Protein AF-A0A954BDZ5-F1 (afdb_monomer_lite)

Structure (mmCIF, N/CA/C/O backbone):
data_AF-A0A954BDZ5-F1
#
_entry.id   AF-A0A954BDZ5-F1
#
loop_
_atom_site.group_PDB
_atom_site.id
_atom_site.type_symbol
_atom_site.label_atom_id
_atom_site.label_alt_id
_atom_site.label_comp_id
_atom_site.label_asym_id
_atom_site.label_entity_id
_atom_site.label_seq_id
_atom_site.pdbx_PDB_ins_code
_atom_site.Cartn_x
_atom_site.Cartn_y
_atom_site.Cartn_z
_atom_site.occupancy
_atom_site.B_iso_or_equiv
_atom_site.auth_seq_id
_atom_site.auth_comp_id
_atom_site.auth_asym_id
_atom_site.auth_atom_id
_atom_site.pdbx_PDB_model_num
ATOM 1 N N . ALA A 1 1 ? 7.791 5.876 -8.993 1.00 89.69 1 ALA A N 1
ATOM 2 C CA . ALA A 1 1 ? 6.326 5.841 -9.120 1.00 89.69 1 ALA A CA 1
ATOM 3 C C . ALA A 1 1 ? 5.726 6.432 -7.863 1.00 89.69 1 ALA A C 1
ATOM 5 O O . ALA A 1 1 ? 6.359 6.348 -6.813 1.00 89.69 1 ALA A O 1
ATOM 6 N N . THR A 1 2 ? 4.539 7.010 -7.974 1.00 93.75 2 THR A N 1
ATOM 7 C CA . THR A 1 2 ? 3.768 7.493 -6.827 1.00 93.75 2 THR A CA 1
ATOM 8 C C . THR A 1 2 ? 2.590 6.551 -6.622 1.00 93.75 2 THR A C 1
ATOM 10 O O . THR A 1 2 ? 1.847 6.302 -7.568 1.00 93.75 2 THR A O 1
ATOM 13 N N . LEU A 1 3 ? 2.438 6.011 -5.411 1.00 94.81 3 LEU A N 1
ATOM 14 C CA . LEU A 1 3 ? 1.265 5.226 -5.025 1.00 94.81 3 LEU A CA 1
ATOM 15 C C . LEU A 1 3 ? 0.340 6.102 -4.183 1.00 94.81 3 LEU A C 1
ATOM 17 O O . LEU A 1 3 ? 0.781 6.684 -3.193 1.00 94.81 3 LEU A O 1
ATOM 21 N N . VAL A 1 4 ? -0.928 6.183 -4.575 1.00 96.94 4 VAL A N 1
ATOM 22 C CA . VAL A 1 4 ? -1.987 6.845 -3.802 1.00 96.94 4 VAL A CA 1
ATOM 23 C C . VAL A 1 4 ? -2.911 5.759 -3.272 1.00 96.94 4 VAL A C 1
ATOM 25 O O . VAL A 1 4 ? -3.439 4.976 -4.059 1.00 96.94 4 VAL A O 1
ATOM 28 N N . ILE A 1 5 ? -3.060 5.683 -1.950 1.00 97.12 5 ILE A N 1
ATOM 29 C CA . ILE A 1 5 ? -3.878 4.676 -1.268 1.00 97.12 5 ILE A CA 1
ATOM 30 C C . ILE A 1 5 ? -4.953 5.414 -0.481 1.00 97.12 5 ILE A C 1
ATOM 32 O O . ILE A 1 5 ? -4.646 6.097 0.494 1.00 97.12 5 ILE A O 1
ATOM 36 N N . ASP A 1 6 ? -6.203 5.240 -0.893 1.00 97.56 6 ASP A N 1
ATOM 37 C CA . ASP A 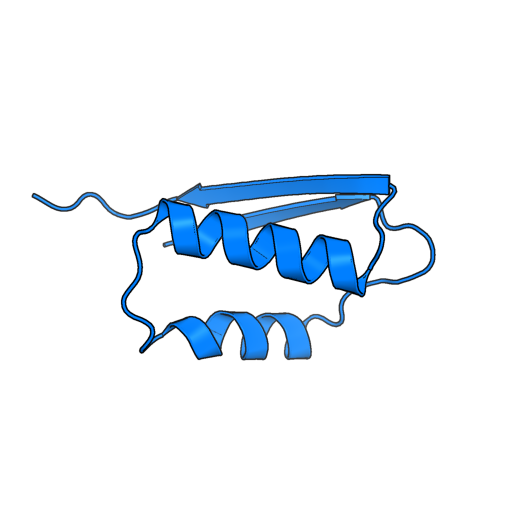1 6 ? -7.370 5.728 -0.169 1.00 97.56 6 ASP A CA 1
ATOM 38 C C . ASP A 1 6 ? -8.104 4.523 0.407 1.00 97.56 6 ASP A C 1
ATOM 40 O O . ASP A 1 6 ? -8.364 3.553 -0.306 1.00 97.56 6 ASP A O 1
ATOM 44 N N . TYR A 1 7 ? -8.458 4.556 1.687 1.00 97.56 7 TYR A N 1
ATOM 45 C CA . TYR A 1 7 ? -9.218 3.465 2.288 1.00 97.56 7 TYR A CA 1
ATOM 46 C C . TYR A 1 7 ? -10.147 3.960 3.393 1.00 97.56 7 TYR A C 1
ATOM 48 O O . TYR A 1 7 ? -9.855 4.933 4.086 1.00 97.56 7 TYR A O 1
ATOM 56 N N . ALA A 1 8 ? -11.274 3.267 3.546 1.00 97.88 8 ALA A N 1
ATOM 57 C CA . ALA A 1 8 ? -12.184 3.423 4.668 1.00 97.88 8 ALA A CA 1
ATOM 58 C C . ALA A 1 8 ? -11.939 2.257 5.645 1.00 97.88 8 ALA A C 1
ATOM 60 O O . ALA A 1 8 ? -12.256 1.109 5.303 1.00 97.88 8 ALA A O 1
ATOM 61 N N . PRO A 1 9 ? -11.355 2.510 6.833 1.00 97.12 9 PRO A N 1
ATOM 62 C CA . PRO A 1 9 ? -11.019 1.450 7.775 1.00 97.12 9 PRO A CA 1
ATOM 63 C C . PRO A 1 9 ? -12.271 0.754 8.321 1.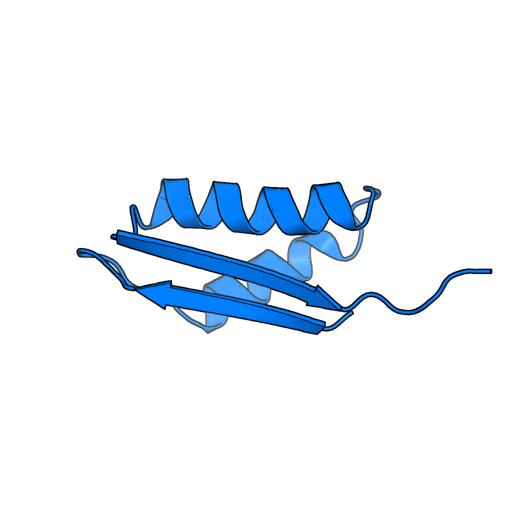00 97.12 9 PRO A C 1
ATOM 65 O O . PRO A 1 9 ? -13.360 1.333 8.381 1.00 97.12 9 PRO A O 1
ATOM 68 N N . ALA A 1 10 ? -12.098 -0.500 8.741 1.00 96.06 10 ALA A N 1
ATOM 69 C CA . ALA A 1 10 ? -13.039 -1.182 9.620 1.00 96.06 10 ALA A CA 1
ATOM 70 C C . ALA A 1 10 ? -12.585 -1.008 11.077 1.00 96.06 10 ALA A C 1
ATOM 72 O O . ALA A 1 10 ? -12.763 0.066 11.644 1.00 96.06 10 ALA A O 1
ATOM 73 N N . GLN A 1 11 ? -11.988 -2.041 11.675 1.00 97.31 11 GLN A N 1
ATOM 74 C CA . GLN A 1 11 ? -11.480 -1.996 13.053 1.00 97.31 11 GLN A CA 1
ATOM 75 C C . GLN A 1 11 ? -9.989 -1.647 13.131 1.00 97.31 11 GLN A C 1
ATOM 77 O O . GLN A 1 11 ? -9.522 -1.178 14.166 1.00 97.31 11 GLN A O 1
ATOM 82 N N . TRP A 1 12 ? -9.251 -1.849 12.037 1.00 96.69 12 TRP A N 1
ATOM 83 C CA . TRP A 1 12 ? -7.799 -1.718 11.998 1.00 96.69 12 TRP A CA 1
ATOM 84 C C . TRP A 1 12 ? -7.355 -0.569 11.096 1.00 96.69 12 TRP A C 1
ATOM 86 O O . TRP A 1 12 ? -7.918 -0.336 10.023 1.00 96.69 12 TRP A O 1
ATOM 96 N N . LEU A 1 13 ? -6.315 0.137 11.540 1.00 96.56 13 LEU A N 1
ATOM 97 C CA . LEU A 1 13 ? -5.598 1.137 10.756 1.00 96.56 13 LEU A CA 1
ATOM 98 C C . LEU A 1 13 ? -4.178 0.644 10.509 1.00 96.56 13 LEU A C 1
ATOM 100 O O . LEU A 1 13 ? -3.541 0.076 11.398 1.00 96.56 13 LEU A O 1
ATOM 104 N N . VAL A 1 14 ? -3.667 0.906 9.309 1.00 96.62 14 VAL A N 1
ATOM 105 C CA . VAL A 1 14 ? -2.261 0.637 9.006 1.00 96.62 14 VAL A CA 1
ATOM 106 C C . VAL A 1 14 ? -1.369 1.685 9.663 1.00 96.62 14 VAL A C 1
ATOM 108 O O . VAL A 1 14 ? -1.636 2.884 9.592 1.00 96.62 14 VAL A O 1
ATOM 111 N N . GLU A 1 15 ? -0.283 1.236 10.287 1.00 97.94 15 GLU A N 1
ATOM 112 C CA . GLU A 1 15 ? 0.709 2.130 10.876 1.00 97.94 15 GLU A CA 1
ATOM 113 C C . GLU A 1 15 ? 1.665 2.653 9.788 1.00 97.94 15 GLU A C 1
ATOM 115 O O . GLU A 1 15 ? 2.226 1.889 8.996 1.00 97.94 15 GLU A O 1
ATOM 120 N N . SER A 1 16 ? 1.860 3.971 9.739 1.00 96.31 16 SER A N 1
ATOM 121 C CA . SER A 1 16 ? 2.544 4.664 8.641 1.00 96.31 16 SER A CA 1
ATOM 122 C C . SER A 1 16 ? 4.001 4.235 8.421 1.00 96.31 16 SER A C 1
ATOM 124 O O . SER A 1 16 ? 4.453 4.140 7.275 1.00 96.31 16 SER A O 1
ATOM 126 N N . LYS A 1 17 ? 4.770 3.970 9.485 1.00 97.44 17 LYS A N 1
ATOM 127 C CA . LYS A 1 17 ? 6.167 3.523 9.378 1.00 97.44 17 LYS A CA 1
ATOM 128 C C . LYS A 1 17 ? 6.248 2.103 8.817 1.00 97.44 17 LYS A C 1
ATOM 130 O O . LYS A 1 17 ? 7.084 1.854 7.948 1.00 97.44 17 LYS A O 1
ATOM 135 N N . SER A 1 18 ? 5.381 1.199 9.261 1.00 96.81 18 SER A N 1
ATOM 136 C CA . SER A 1 18 ? 5.289 -0.175 8.768 1.00 96.81 18 SER A CA 1
ATOM 137 C C . SER A 1 18 ? 4.925 -0.203 7.284 1.00 96.81 18 SER A C 1
ATOM 139 O O . SER A 1 18 ? 5.612 -0.867 6.509 1.00 96.81 18 SER A O 1
ATOM 141 N N . LEU A 1 19 ? 3.961 0.623 6.856 1.00 97.12 19 LEU A N 1
ATOM 142 C CA . LEU A 1 19 ? 3.588 0.773 5.450 1.00 97.12 19 LEU A CA 1
ATOM 143 C C . LEU A 1 19 ? 4.771 1.259 4.606 1.00 97.12 19 LEU A C 1
ATOM 145 O O . LEU A 1 19 ? 5.045 0.708 3.542 1.00 97.12 19 LEU A O 1
ATOM 149 N N . LYS A 1 20 ? 5.523 2.254 5.092 1.00 96.31 20 LYS A N 1
ATOM 150 C CA . LYS A 1 20 ? 6.730 2.742 4.409 1.00 96.31 20 LYS A CA 1
ATOM 151 C C . LYS A 1 20 ? 7.776 1.636 4.230 1.00 96.31 20 LYS A C 1
ATOM 153 O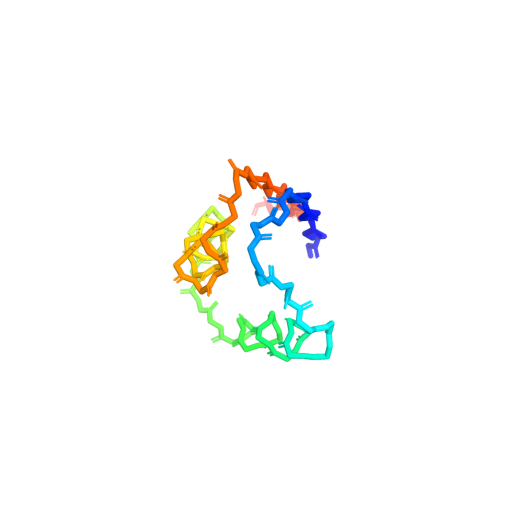 O . LYS A 1 20 ? 8.362 1.530 3.153 1.00 96.31 20 LYS A O 1
ATOM 158 N N . LEU A 1 21 ? 8.035 0.839 5.269 1.00 97.31 21 LEU A N 1
ATOM 159 C CA . LEU A 1 21 ? 8.998 -0.267 5.202 1.00 97.31 21 LEU A CA 1
ATOM 160 C C . LEU A 1 21 ? 8.516 -1.381 4.267 1.00 97.31 21 LEU A C 1
ATOM 162 O O . LEU A 1 21 ? 9.300 -1.882 3.463 1.00 97.31 21 LEU A O 1
ATOM 166 N N . TYR A 1 22 ? 7.225 -1.709 4.317 1.00 96.31 22 TYR A N 1
ATOM 167 C CA . TYR A 1 22 ? 6.596 -2.665 3.414 1.00 96.31 22 TYR A CA 1
ATOM 168 C C . TYR A 1 22 ? 6.745 -2.231 1.950 1.00 96.31 22 TYR A C 1
ATOM 170 O O . TYR A 1 22 ? 7.281 -2.989 1.147 1.00 96.31 22 TYR A O 1
ATOM 178 N N . LEU A 1 23 ? 6.407 -0.984 1.606 1.00 95.38 23 LEU A N 1
ATOM 179 C CA . LEU A 1 23 ? 6.589 -0.461 0.246 1.00 95.38 23 LEU A CA 1
ATOM 180 C C . LEU A 1 23 ? 8.065 -0.447 -0.186 1.00 95.38 23 LEU A C 1
ATOM 182 O O . LEU A 1 23 ? 8.377 -0.726 -1.343 1.00 95.38 23 LEU A O 1
ATOM 186 N N . ALA A 1 24 ? 8.993 -0.169 0.734 1.00 94.44 24 ALA A N 1
ATOM 187 C C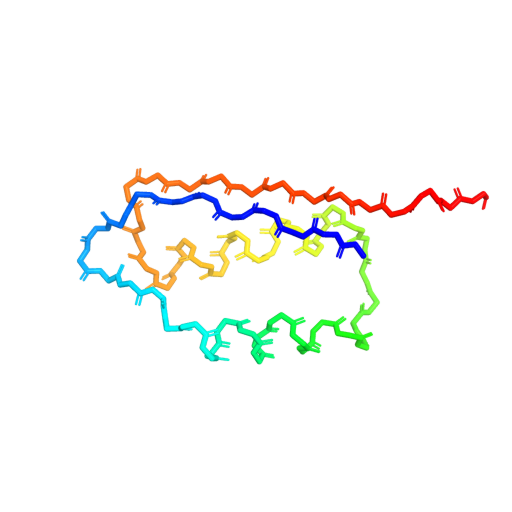A . ALA A 1 24 ? 10.426 -0.205 0.444 1.00 94.44 24 ALA A CA 1
ATOM 188 C C . ALA A 1 24 ? 10.944 -1.618 0.117 1.00 94.44 24 ALA A C 1
ATOM 190 O O . ALA A 1 24 ? 11.933 -1.737 -0.610 1.00 94.44 24 ALA A O 1
ATOM 191 N N . SER A 1 25 ? 10.276 -2.677 0.593 1.00 93.88 25 SER A N 1
ATOM 192 C CA . SER A 1 25 ? 10.658 -4.068 0.305 1.00 93.88 25 SER A CA 1
ATOM 193 C C . SER A 1 25 ? 10.532 -4.436 -1.182 1.00 93.88 25 SER A C 1
ATOM 195 O O . SER A 1 25 ? 11.286 -5.272 -1.676 1.00 93.88 25 SER A O 1
ATOM 197 N N . PHE A 1 26 ? 9.678 -3.734 -1.935 1.00 91.75 26 PHE A N 1
ATOM 198 C CA . PHE A 1 26 ? 9.500 -3.932 -3.378 1.00 91.75 26 PHE A CA 1
ATOM 199 C C . PHE A 1 26 ? 10.633 -3.340 -4.226 1.00 91.75 26 PHE A C 1
ATOM 201 O O . PHE A 1 26 ? 10.665 -3.551 -5.435 1.00 91.75 26 PHE A O 1
ATOM 208 N N . ARG A 1 27 ? 11.591 -2.614 -3.628 1.00 89.50 27 ARG A N 1
ATOM 209 C CA . ARG A 1 27 ? 12.659 -1.914 -4.366 1.00 89.50 27 ARG A CA 1
ATOM 210 C C . ARG A 1 27 ? 13.484 -2.833 -5.271 1.00 89.50 27 ARG A C 1
ATOM 212 O O . ARG A 1 27 ? 13.874 -2.407 -6.351 1.00 89.50 27 ARG A O 1
ATOM 219 N N . ASN A 1 28 ? 13.740 -4.061 -4.825 1.00 88.56 28 ASN A N 1
ATOM 220 C CA . ASN A 1 28 ? 14.526 -5.055 -5.561 1.00 88.56 28 ASN A CA 1
ATOM 221 C C . ASN A 1 28 ? 13.653 -6.210 -6.082 1.00 88.56 28 ASN A C 1
ATOM 223 O O . ASN A 1 28 ? 14.167 -7.280 -6.399 1.00 88.56 28 ASN A O 1
ATOM 227 N N . HIS A 1 29 ? 12.331 -6.021 -6.132 1.00 86.06 29 HIS A N 1
ATOM 228 C CA . HIS A 1 29 ? 11.390 -7.026 -6.609 1.00 86.06 29 HIS A CA 1
ATOM 229 C C . HIS A 1 29 ? 11.084 -6.789 -8.091 1.00 86.06 29 HIS A C 1
ATOM 231 O O . HIS A 1 29 ? 10.531 -5.757 -8.466 1.00 86.06 29 HIS A O 1
ATOM 237 N N . GLY A 1 30 ? 11.467 -7.739 -8.945 1.00 84.94 30 GLY A N 1
ATOM 238 C CA . GLY A 1 30 ? 11.172 -7.687 -10.374 1.00 84.94 30 GLY A CA 1
ATOM 239 C C . GLY A 1 30 ? 9.754 -8.172 -10.655 1.00 84.94 30 GLY A C 1
ATOM 240 O O . GLY A 1 30 ? 9.530 -9.375 -10.726 1.00 84.94 30 GLY A O 1
ATOM 241 N N . ALA A 1 31 ? 8.816 -7.246 -10.832 1.00 87.00 31 ALA A N 1
ATOM 242 C CA . ALA A 1 31 ? 7.450 -7.539 -11.255 1.00 87.00 31 ALA A CA 1
ATOM 243 C C . ALA A 1 31 ? 6.916 -6.416 -12.154 1.00 87.00 31 ALA A C 1
ATOM 245 O O . ALA A 1 31 ? 7.452 -5.302 -12.170 1.00 87.00 31 ALA A O 1
ATOM 246 N N . PHE A 1 32 ? 5.853 -6.707 -12.905 1.00 88.88 32 PHE A N 1
ATOM 247 C CA . PHE A 1 32 ? 5.138 -5.681 -13.659 1.00 88.88 32 PHE A CA 1
ATOM 248 C C . PHE A 1 32 ? 4.569 -4.618 -12.713 1.00 88.88 32 PHE A C 1
ATOM 250 O O . PHE A 1 32 ? 4.267 -4.880 -11.544 1.00 88.88 32 PHE A O 1
ATOM 257 N N . HIS A 1 33 ? 4.428 -3.398 -13.223 1.00 89.19 33 HIS A N 1
ATOM 258 C CA . HIS A 1 33 ? 3.914 -2.263 -12.462 1.00 89.19 33 HIS A CA 1
ATOM 259 C C . HIS A 1 33 ? 2.489 -2.526 -11.937 1.00 89.19 33 HIS A C 1
ATOM 261 O O . HIS A 1 33 ? 2.149 -2.169 -10.804 1.00 89.19 33 HIS A O 1
ATOM 267 N N . GLU A 1 34 ? 1.674 -3.201 -12.743 1.00 90.06 34 GLU A N 1
ATOM 268 C CA . GLU A 1 34 ? 0.323 -3.648 -12.423 1.00 90.06 34 GLU A CA 1
ATOM 269 C C . GLU A 1 34 ? 0.336 -4.680 -11.294 1.00 90.06 34 GLU A C 1
ATOM 271 O O . GLU A 1 34 ? -0.393 -4.519 -10.316 1.00 90.06 34 GLU A O 1
ATOM 276 N N . ASP A 1 35 ? 1.207 -5.689 -11.387 1.00 91.75 35 ASP A N 1
ATOM 277 C CA . ASP A 1 35 ? 1.319 -6.743 -10.375 1.00 91.75 35 ASP A CA 1
ATOM 278 C C . ASP A 1 35 ? 1.749 -6.167 -9.019 1.00 91.75 35 ASP A C 1
ATOM 280 O O . ASP A 1 35 ? 1.094 -6.418 -8.008 1.00 91.75 35 ASP A O 1
ATOM 284 N N . CYS A 1 36 ? 2.752 -5.279 -9.007 1.00 91.94 36 CYS A N 1
ATOM 285 C CA . CYS A 1 36 ? 3.163 -4.558 -7.799 1.00 91.94 36 CYS A CA 1
ATOM 286 C C . CYS A 1 36 ? 1.993 -3.794 -7.158 1.00 91.94 36 CYS A C 1
ATOM 288 O O . CYS A 1 36 ? 1.779 -3.871 -5.949 1.00 91.94 36 CYS A O 1
ATOM 290 N N . THR A 1 37 ? 1.228 -3.055 -7.968 1.00 93.56 37 THR A N 1
ATOM 291 C CA . THR A 1 37 ? 0.125 -2.210 -7.482 1.00 93.56 37 THR A CA 1
ATOM 292 C C . THR A 1 37 ? -1.014 -3.062 -6.911 1.00 93.56 37 THR A C 1
ATOM 294 O O . THR A 1 37 ? -1.523 -2.782 -5.825 1.00 93.56 37 THR A O 1
ATOM 297 N N . VAL A 1 38 ? -1.392 -4.135 -7.610 1.00 95.25 38 VAL A N 1
ATOM 298 C CA . VAL A 1 38 ? -2.452 -5.054 -7.170 1.00 95.25 38 VAL A CA 1
ATOM 299 C C . VAL A 1 38 ? -2.033 -5.825 -5.921 1.00 95.25 38 VAL A C 1
ATOM 301 O O . VAL A 1 38 ? -2.854 -6.033 -5.027 1.00 95.25 38 VAL A O 1
ATOM 304 N N . ARG A 1 39 ? -0.763 -6.226 -5.825 1.00 95.75 39 ARG A N 1
ATOM 305 C CA . ARG A 1 39 ? -0.241 -6.957 -4.669 1.00 95.75 39 ARG A CA 1
ATOM 306 C C . ARG A 1 39 ? -0.316 -6.139 -3.384 1.00 95.75 39 ARG A C 1
ATOM 308 O O . ARG A 1 39 ? -0.841 -6.640 -2.396 1.00 95.75 39 ARG A O 1
ATOM 315 N N . VAL A 1 40 ? 0.088 -4.867 -3.425 1.00 95.94 40 VAL A N 1
ATOM 316 C CA . VAL A 1 40 ? -0.042 -3.950 -2.277 1.00 95.94 40 VAL A CA 1
ATOM 317 C C . VAL A 1 40 ? -1.494 -3.855 -1.803 1.00 95.94 40 VAL A C 1
ATOM 319 O O . VAL A 1 40 ? -1.757 -3.937 -0.605 1.00 95.94 40 VAL A O 1
ATOM 322 N N . ALA A 1 41 ? -2.454 -3.722 -2.723 1.00 97.12 41 ALA A N 1
ATOM 323 C CA . ALA A 1 41 ? -3.868 -3.671 -2.353 1.00 97.12 41 ALA A CA 1
ATOM 324 C C . ALA A 1 41 ? -4.360 -4.977 -1.716 1.00 97.12 41 ALA A C 1
ATOM 326 O O . ALA A 1 41 ? -5.044 -4.926 -0.696 1.00 97.12 41 ALA A O 1
ATOM 327 N N . LYS A 1 42 ? -4.007 -6.137 -2.285 1.00 97.62 42 LYS A N 1
ATOM 328 C CA . LYS A 1 42 ? -4.405 -7.448 -1.746 1.00 97.62 42 LYS A CA 1
ATOM 329 C C . LYS A 1 42 ? -3.867 -7.673 -0.336 1.00 97.62 42 LYS A C 1
ATOM 331 O O . LYS A 1 42 ? -4.627 -8.086 0.536 1.00 97.62 42 LYS A O 1
ATOM 336 N N . ASP A 1 43 ? -2.600 -7.345 -0.109 1.00 97.44 43 ASP A N 1
ATOM 337 C CA . ASP A 1 43 ? -1.964 -7.516 1.197 1.00 97.44 43 ASP A CA 1
ATOM 338 C C . ASP A 1 43 ? -2.614 -6.594 2.248 1.00 97.44 43 ASP A C 1
ATOM 340 O O . ASP A 1 43 ? -2.919 -7.038 3.354 1.00 97.44 43 ASP A O 1
ATOM 344 N N . LEU A 1 44 ? -2.920 -5.336 1.896 1.00 97.31 44 LEU A N 1
ATOM 345 C CA . LEU A 1 44 ? -3.619 -4.407 2.796 1.00 97.31 44 LEU A CA 1
ATOM 346 C C . LEU A 1 44 ? -5.066 -4.823 3.084 1.00 97.31 44 LEU A C 1
ATOM 348 O O . LEU A 1 44 ? -5.513 -4.704 4.224 1.00 97.31 44 LEU A O 1
ATOM 352 N N . VAL A 1 45 ? -5.796 -5.324 2.082 1.00 97.81 45 VAL A N 1
ATOM 353 C CA . VAL A 1 45 ? -7.159 -5.842 2.277 1.00 97.81 45 VAL A CA 1
ATOM 354 C C . VAL A 1 45 ? -7.146 -7.047 3.213 1.00 97.81 45 VAL A C 1
ATOM 356 O O . VAL A 1 45 ? -7.956 -7.098 4.133 1.00 97.81 45 VAL A O 1
ATOM 359 N N . SER A 1 46 ? -6.203 -7.974 3.023 1.00 97.75 46 SER A N 1
ATOM 360 C CA . SER A 1 46 ? -6.075 -9.156 3.879 1.00 97.75 46 SER A CA 1
ATOM 361 C C . SER A 1 46 ? -5.663 -8.817 5.312 1.00 97.75 46 SER A C 1
ATOM 363 O O . SER A 1 46 ? -6.021 -9.555 6.222 1.00 97.75 46 SER A O 1
ATOM 365 N N . LEU A 1 47 ? -4.879 -7.754 5.514 1.00 97.00 47 LEU A N 1
ATOM 366 C CA . LEU A 1 47 ? -4.388 -7.362 6.835 1.00 97.00 47 LEU A CA 1
ATOM 367 C C . LEU A 1 47 ? -5.417 -6.556 7.638 1.00 97.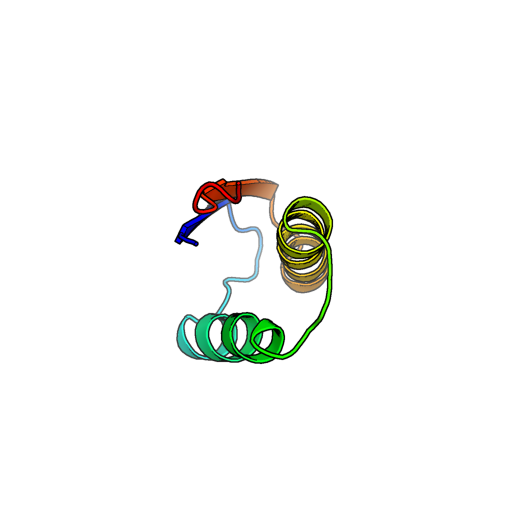00 47 LEU A C 1
ATOM 369 O O . LEU A 1 47 ? -5.499 -6.709 8.853 1.00 97.00 47 LEU A O 1
ATOM 373 N N . LEU A 1 48 ? -6.139 -5.645 6.980 1.00 97.25 48 LEU A N 1
ATOM 374 C CA . LEU A 1 48 ? -6.957 -4.629 7.656 1.00 97.25 48 LEU A CA 1
ATOM 375 C C . LEU A 1 48 ? -8.460 -4.897 7.573 1.00 97.25 48 LEU A C 1
ATOM 3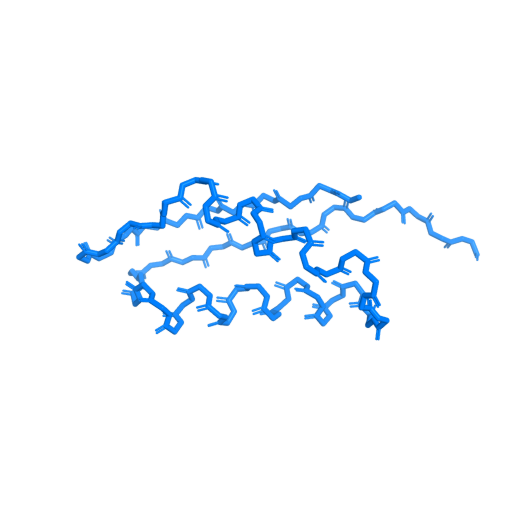77 O O . LEU A 1 48 ? -9.220 -4.254 8.299 1.00 97.25 48 LEU A O 1
ATOM 381 N N . GLU A 1 49 ? -8.879 -5.762 6.645 1.00 97.38 49 GLU A N 1
ATOM 382 C CA . GLU A 1 49 ? -10.283 -6.017 6.305 1.00 97.38 49 GLU A CA 1
ATOM 383 C C . GLU A 1 49 ? -11.093 -4.708 6.155 1.00 97.38 49 GLU A C 1
ATOM 385 O O . GLU A 1 49 ? -12.111 -4.508 6.825 1.00 97.38 49 GLU A O 1
ATOM 390 N N . PRO A 1 50 ? -10.626 -3.746 5.328 1.00 97.94 50 PRO A N 1
ATOM 391 C CA . PRO A 1 50 ? -11.242 -2.431 5.246 1.00 97.94 50 PRO A CA 1
ATOM 392 C C . PRO A 1 50 ? -12.618 -2.525 4.583 1.00 97.94 50 PRO A C 1
ATOM 394 O O . PRO A 1 50 ? -12.866 -3.378 3.731 1.00 97.94 50 PRO A O 1
ATOM 397 N N . ARG A 1 51 ? -13.508 -1.579 4.899 1.00 98.00 51 ARG A N 1
ATOM 398 C CA . ARG A 1 51 ? -14.824 -1.494 4.242 1.00 98.00 51 ARG A CA 1
ATOM 399 C C . ARG A 1 51 ? -14.698 -1.164 2.757 1.00 98.00 51 ARG A C 1
ATOM 401 O O . ARG A 1 51 ? -15.545 -1.548 1.957 1.00 98.00 51 ARG A O 1
ATOM 408 N N . TRP A 1 52 ? -13.665 -0.404 2.410 1.00 98.06 52 TRP A N 1
ATOM 409 C CA . TRP A 1 52 ? -13.369 0.019 1.050 1.00 98.06 52 TRP A CA 1
ATOM 410 C C . TRP A 1 52 ? -11.889 0.386 0.926 1.00 98.06 52 TRP A C 1
ATOM 412 O O . TRP A 1 52 ? -11.318 0.958 1.855 1.00 98.06 52 TRP A O 1
ATOM 422 N N . LEU A 1 53 ? -11.280 0.089 -0.223 1.00 98.00 53 LEU A N 1
ATOM 423 C CA . LEU A 1 53 ? -9.905 0.462 -0.545 1.00 98.00 53 LEU A CA 1
ATOM 424 C C . LEU A 1 53 ? -9.772 0.745 -2.044 1.00 98.00 53 LEU A C 1
ATOM 426 O O . LEU A 1 53 ? -10.267 -0.011 -2.880 1.00 98.00 53 LEU A O 1
ATOM 430 N N . ARG A 1 54 ? -9.051 1.814 -2.376 1.00 97.56 54 ARG A N 1
ATOM 431 C CA . ARG A 1 54 ? -8.609 2.174 -3.722 1.00 97.56 54 ARG A CA 1
ATOM 432 C C . ARG A 1 54 ? -7.107 2.402 -3.709 1.00 97.56 54 ARG A C 1
ATOM 434 O O . ARG A 1 54 ? -6.583 3.082 -2.831 1.00 97.56 54 ARG A O 1
ATOM 441 N N . ILE A 1 55 ? -6.433 1.893 -4.733 1.00 97.12 55 ILE A N 1
ATOM 442 C CA . ILE A 1 55 ? -5.026 2.188 -4.990 1.00 97.12 55 ILE A CA 1
ATOM 443 C C . ILE A 1 55 ? -4.848 2.714 -6.414 1.00 97.12 55 ILE A C 1
ATOM 445 O O . ILE A 1 55 ? -5.447 2.197 -7.356 1.00 97.12 55 ILE A O 1
ATOM 449 N N . GLY A 1 56 ? -4.026 3.748 -6.569 1.00 96.50 56 GLY A N 1
ATOM 450 C CA . GLY A 1 56 ? -3.588 4.278 -7.856 1.00 96.50 56 GLY A CA 1
ATOM 451 C C . GLY A 1 56 ? -2.070 4.219 -7.964 1.00 96.50 56 GLY A C 1
ATOM 452 O O . GLY A 1 56 ? -1.372 4.739 -7.093 1.00 96.50 56 GLY A O 1
ATOM 453 N N . GLY A 1 57 ? -1.563 3.587 -9.025 1.00 94.69 57 GLY A N 1
ATOM 454 C CA . GLY A 1 57 ? -0.136 3.522 -9.329 1.00 94.69 57 GLY A CA 1
ATOM 455 C C . GLY A 1 57 ? 0.244 4.449 -10.478 1.00 94.69 57 GLY A C 1
ATOM 456 O O . GLY A 1 57 ? -0.046 4.156 -11.634 1.00 94.69 57 GLY A O 1
ATOM 457 N N . TYR A 1 58 ? 0.926 5.551 -10.168 1.00 94.25 58 TYR A N 1
ATOM 458 C CA . TYR A 1 58 ? 1.427 6.509 -11.154 1.00 94.25 58 TYR A CA 1
ATOM 459 C C . TYR A 1 58 ? 2.884 6.188 -11.479 1.00 94.25 58 TYR A C 1
ATOM 461 O O . TYR A 1 58 ? 3.823 6.616 -10.793 1.00 94.25 58 TYR A O 1
ATOM 469 N N . TRP A 1 59 ? 3.063 5.366 -12.506 1.00 91.75 59 TRP A N 1
ATOM 470 C CA . TRP A 1 59 ? 4.366 4.915 -12.975 1.00 91.75 59 TRP A CA 1
ATOM 471 C C . TRP A 1 59 ? 4.940 5.883 -14.007 1.00 91.75 59 TRP A C 1
ATOM 473 O O . TRP A 1 59 ? 4.206 6.507 -14.769 1.00 91.75 59 TRP A O 1
ATOM 483 N N . TYR A 1 60 ? 6.265 6.017 -14.023 1.00 90.81 60 TYR A N 1
ATOM 484 C CA . TYR A 1 60 ? 6.929 6.815 -15.047 1.00 90.81 60 TYR A CA 1
ATOM 485 C C . TYR A 1 60 ? 6.911 6.060 -16.384 1.00 90.81 60 TYR A C 1
ATOM 487 O O . TYR A 1 60 ? 7.074 4.832 -16.364 1.00 90.81 60 TYR A O 1
ATOM 495 N N . PRO A 1 61 ? 6.735 6.760 -17.521 1.00 88.81 61 PRO A N 1
ATOM 496 C CA . PRO A 1 61 ? 6.802 6.144 -18.839 1.00 88.81 61 PRO A CA 1
ATOM 497 C C . PRO A 1 61 ? 8.115 5.380 -19.018 1.00 88.81 61 PRO A C 1
ATOM 499 O O . PRO A 1 61 ? 9.174 5.846 -18.590 1.00 88.81 61 PRO A O 1
ATOM 502 N N . ARG A 1 62 ? 8.042 4.215 -19.660 1.00 83.31 62 ARG A N 1
ATOM 503 C CA . ARG A 1 62 ? 9.213 3.497 -20.168 1.00 83.31 62 ARG A CA 1
ATOM 504 C C . ARG A 1 62 ? 9.074 3.411 -21.686 1.00 83.31 62 ARG A C 1
ATOM 506 O O . ARG A 1 62 ? 7.977 3.120 -22.157 1.00 83.31 62 ARG A O 1
ATOM 513 N N . GLY A 1 63 ? 10.139 3.777 -22.399 1.00 64.44 63 GLY A N 1
ATOM 514 C CA . GLY A 1 63 ? 10.228 3.710 -23.862 1.00 64.44 63 GLY A CA 1
ATOM 515 C C . GLY A 1 63 ? 10.553 2.309 -24.346 1.00 64.44 63 GLY A C 1
ATOM 516 O O . GLY A 1 63 ? 11.236 1.586 -23.584 1.00 64.44 63 GLY A O 1
#

Secondary structure (DSSP, 8-state):
-EEEEEEE-SS----HHHHHHHHHHGGG----HHHHHHHHHHHHHHHH--SEEEEEEEPPP--

Radius of gyration: 12.23 Å; chains: 1; bounding box: 29×17×37 Å

Foldseek 3Di:
DDKDKDFAFDPDDDDPVVLVVVLVVCVPPDDDQVCSQVVSVVVCCVVGVTPDMDMDRDDDDDD

pLDDT: mean 94.17, std 5.28, range [64.44, 98.06]

Sequence (63 aa):
ATLVIDYAPAQWLVESKSLKLYLASFRNHGAFHEDCTVRVAKDLVSLLEPRWLRIGGYWYPRG